Protein AF-A0A974P0Z9-F1 (afdb_monomer_lite)

Structure (mmCIF, N/CA/C/O backbone):
data_AF-A0A974P0Z9-F1
#
_entry.id   AF-A0A974P0Z9-F1
#
loop_
_atom_site.group_PDB
_atom_site.id
_atom_site.type_symbol
_atom_site.label_atom_id
_atom_site.label_alt_id
_atom_site.label_comp_id
_atom_site.label_asym_id
_atom_site.label_entity_id
_atom_site.label_seq_id
_atom_site.pdbx_PDB_ins_code
_atom_site.Cartn_x
_atom_site.Cartn_y
_atom_site.Cartn_z
_atom_site.occupancy
_atom_site.B_iso_or_equiv
_atom_site.auth_seq_id
_atom_site.auth_comp_id
_atom_site.auth_asym_id
_atom_site.auth_atom_id
_atom_site.pdbx_PDB_model_num
ATOM 1 N N . MET A 1 1 ? -7.869 10.455 -11.049 1.00 51.78 1 MET A N 1
ATOM 2 C CA . MET A 1 1 ? -6.532 11.086 -10.919 1.00 51.78 1 MET A CA 1
ATOM 3 C C . MET A 1 1 ? -5.382 10.098 -10.684 1.00 51.78 1 MET A C 1
ATOM 5 O O . MET A 1 1 ? -4.362 10.257 -11.336 1.00 51.78 1 MET A O 1
ATOM 9 N N . ALA A 1 2 ? -5.493 9.063 -9.838 1.00 65.62 2 ALA A N 1
ATOM 10 C CA . ALA A 1 2 ? -4.343 8.181 -9.544 1.00 65.62 2 ALA A CA 1
ATOM 11 C C . ALA A 1 2 ? -3.803 7.323 -10.700 1.00 65.62 2 ALA A C 1
ATOM 13 O O . ALA A 1 2 ? -2.698 6.801 -10.586 1.00 65.62 2 ALA A O 1
ATOM 14 N N . ALA A 1 3 ? -4.541 7.171 -11.804 1.00 70.94 3 ALA A N 1
ATOM 15 C CA . ALA A 1 3 ? -4.065 6.418 -12.964 1.00 70.94 3 ALA A CA 1
ATOM 16 C C . ALA A 1 3 ? -2.726 6.958 -13.496 1.00 70.94 3 ALA A C 1
ATOM 18 O O . ALA A 1 3 ? -1.862 6.169 -13.849 1.00 70.94 3 ALA A O 1
ATOM 19 N N . VAL A 1 4 ? -2.528 8.282 -13.467 1.00 79.38 4 VAL A N 1
ATOM 20 C CA . VAL A 1 4 ? -1.285 8.926 -13.921 1.00 79.38 4 VAL A CA 1
ATOM 21 C C . VAL A 1 4 ? -0.113 8.581 -12.998 1.00 79.38 4 VAL A C 1
ATOM 23 O O . VAL A 1 4 ? 0.960 8.231 -13.469 1.00 79.38 4 VAL A O 1
ATOM 26 N N . ILE A 1 5 ? -0.329 8.600 -11.678 1.00 79.69 5 ILE A N 1
ATOM 27 C CA . ILE A 1 5 ? 0.714 8.283 -10.687 1.00 79.69 5 ILE A CA 1
ATOM 28 C C . ILE A 1 5 ? 1.116 6.804 -10.780 1.00 79.69 5 ILE A C 1
ATOM 30 O O . ILE A 1 5 ? 2.294 6.475 -10.697 1.00 79.69 5 ILE A O 1
ATOM 34 N N . ARG A 1 6 ? 0.149 5.909 -11.014 1.00 77.00 6 ARG A N 1
ATOM 35 C CA . ARG A 1 6 ? 0.396 4.468 -11.202 1.00 77.00 6 ARG A CA 1
ATOM 36 C C . ARG A 1 6 ? 1.102 4.127 -12.518 1.00 77.00 6 ARG A C 1
ATOM 38 O O . ARG A 1 6 ? 1.593 3.014 -12.652 1.00 77.00 6 ARG A O 1
ATOM 45 N N . GLN A 1 7 ? 1.109 5.041 -13.488 1.00 79.56 7 GLN A N 1
ATOM 46 C CA . GLN A 1 7 ? 1.805 4.872 -14.768 1.00 79.56 7 GLN A CA 1
ATOM 47 C C . GLN A 1 7 ? 3.266 5.326 -14.712 1.00 79.56 7 GLN A C 1
ATOM 49 O O . GLN A 1 7 ? 4.000 5.115 -15.673 1.00 79.56 7 GLN A O 1
ATOM 54 N N . LEU A 1 8 ? 3.705 5.929 -13.602 1.00 84.06 8 LEU A N 1
ATOM 55 C CA . LEU A 1 8 ? 5.111 6.261 -13.414 1.00 84.06 8 LEU A CA 1
ATOM 56 C C . LEU A 1 8 ? 5.931 4.968 -13.334 1.00 84.06 8 LEU A C 1
ATOM 58 O O . LEU A 1 8 ? 5.593 4.041 -12.598 1.00 84.06 8 LEU A O 1
ATOM 62 N N . SER A 1 9 ? 7.014 4.905 -14.096 1.00 84.75 9 SER A N 1
ATOM 63 C CA . SER A 1 9 ? 7.939 3.774 -14.120 1.00 84.75 9 SER A CA 1
ATOM 64 C C . SER A 1 9 ? 9.354 4.258 -14.393 1.00 84.75 9 SER A C 1
ATOM 66 O O . SER A 1 9 ? 9.548 5.246 -15.103 1.00 84.75 9 SER A O 1
ATOM 68 N N . THR A 1 10 ? 10.337 3.541 -13.866 1.00 81.44 10 THR A N 1
ATOM 69 C CA . THR A 1 10 ? 11.756 3.723 -14.189 1.00 81.44 10 THR A CA 1
ATOM 70 C C . THR A 1 10 ? 12.243 2.547 -15.040 1.00 81.44 10 THR A C 1
ATOM 72 O O . THR A 1 10 ? 11.469 1.653 -15.384 1.00 81.44 10 THR A O 1
ATOM 75 N N . GLN A 1 11 ? 13.532 2.529 -15.389 1.00 85.38 11 GLN A N 1
ATOM 76 C CA . GLN A 1 11 ? 14.140 1.411 -16.125 1.00 85.38 11 GLN A CA 1
ATOM 77 C C . GLN A 1 11 ? 14.070 0.079 -15.353 1.00 85.38 11 GLN A C 1
ATOM 79 O O . GLN A 1 11 ? 14.152 -0.982 -15.964 1.00 85.38 11 GLN A O 1
ATOM 84 N N . ASP A 1 12 ? 13.837 0.140 -14.039 1.00 80.75 12 ASP A N 1
ATOM 85 C CA . ASP A 1 12 ? 13.809 -1.016 -13.140 1.00 80.75 12 ASP A CA 1
ATOM 86 C C . ASP A 1 12 ? 12.382 -1.504 -12.816 1.00 80.75 12 ASP A C 1
ATOM 88 O O . ASP A 1 12 ? 12.207 -2.461 -12.061 1.00 80.75 12 ASP A O 1
ATOM 92 N N . GLY A 1 13 ? 11.345 -0.870 -13.383 1.00 83.00 13 GLY A N 1
ATOM 93 C CA . GLY A 1 13 ? 9.954 -1.314 -13.267 1.00 83.00 13 GLY A CA 1
ATOM 94 C C . GLY A 1 13 ? 8.948 -0.213 -12.927 1.00 83.00 13 GLY A C 1
ATOM 95 O O . GLY A 1 13 ? 9.236 0.984 -12.963 1.00 83.00 13 GLY A O 1
ATOM 96 N N . SER A 1 14 ? 7.717 -0.629 -12.623 1.00 83.62 14 SER A N 1
ATOM 97 C CA . SER A 1 14 ? 6.616 0.277 -12.275 1.00 83.62 14 SER A CA 1
ATOM 98 C C . SER A 1 14 ? 6.756 0.835 -10.857 1.00 83.62 14 SER A C 1
ATOM 100 O O . SER A 1 14 ? 7.034 0.090 -9.916 1.00 83.62 14 SER A O 1
ATOM 102 N N . CYS A 1 15 ? 6.483 2.131 -10.683 1.00 86.81 15 CYS A N 1
ATOM 103 C CA . CYS A 1 15 ? 6.378 2.742 -9.364 1.00 86.81 15 CYS A CA 1
ATOM 104 C C . CYS A 1 15 ? 5.174 2.173 -8.608 1.00 86.81 15 CYS A C 1
ATOM 106 O O . CYS A 1 15 ? 4.067 2.060 -9.138 1.00 86.81 15 CYS A O 1
ATOM 108 N N . LEU A 1 16 ? 5.383 1.858 -7.332 1.00 89.19 16 LEU A N 1
ATOM 109 C CA . LEU A 1 16 ? 4.334 1.366 -6.452 1.00 89.19 16 LEU A CA 1
ATOM 110 C C . LEU A 1 16 ? 3.740 2.529 -5.658 1.00 89.19 16 LEU A C 1
ATOM 112 O O . LEU A 1 16 ? 4.441 3.208 -4.913 1.00 89.19 16 LEU A O 1
ATOM 116 N N . LEU A 1 17 ? 2.430 2.733 -5.792 1.00 89.75 17 LEU A N 1
ATOM 117 C CA . LEU A 1 17 ? 1.686 3.685 -4.968 1.00 89.75 17 LEU A CA 1
ATOM 118 C C . LEU A 1 17 ? 1.165 2.994 -3.704 1.00 89.75 17 LEU A C 1
ATOM 120 O O . LEU A 1 17 ? 0.312 2.104 -3.793 1.00 89.75 17 LEU A O 1
ATOM 124 N N . PHE A 1 18 ? 1.665 3.435 -2.550 1.00 90.56 18 PHE A N 1
ATOM 125 C CA . PHE A 1 18 ? 1.249 2.992 -1.223 1.00 90.56 18 PHE A CA 1
ATOM 126 C C . PHE A 1 18 ? 0.536 4.132 -0.499 1.00 90.56 18 PHE A C 1
ATOM 128 O O . PHE A 1 18 ? 1.094 5.219 -0.365 1.00 90.56 18 PHE A O 1
ATOM 135 N N . ASN A 1 19 ? -0.684 3.876 -0.032 1.00 91.94 19 ASN A N 1
ATOM 136 C CA . ASN A 1 19 ? -1.448 4.841 0.753 1.00 91.94 19 ASN A CA 1
ATOM 137 C C . ASN A 1 19 ? -1.567 4.356 2.198 1.00 91.94 19 ASN A C 1
ATOM 139 O O . ASN A 1 19 ? -1.928 3.201 2.441 1.00 91.94 19 ASN A O 1
ATOM 143 N N . ILE A 1 20 ? -1.300 5.268 3.132 1.00 90.56 20 ILE A N 1
ATOM 144 C CA . ILE A 1 20 ? -1.542 5.092 4.563 1.00 90.56 20 ILE A CA 1
ATOM 145 C C . ILE A 1 20 ? -2.670 6.036 4.942 1.00 90.56 20 ILE A C 1
ATOM 147 O O . ILE A 1 20 ? -2.554 7.248 4.766 1.00 90.56 20 ILE A O 1
ATOM 151 N N . HIS A 1 21 ? -3.750 5.472 5.456 1.00 90.19 21 HIS A N 1
ATOM 152 C CA . HIS A 1 21 ? -4.854 6.224 6.018 1.00 90.19 21 HIS A CA 1
ATOM 153 C C . HIS A 1 21 ? -4.776 6.146 7.543 1.00 90.19 21 HIS A C 1
ATOM 155 O O . HIS A 1 21 ? -4.765 5.055 8.107 1.00 90.19 21 HIS A O 1
ATOM 161 N N . VAL A 1 22 ? -4.688 7.299 8.204 1.00 88.38 22 VAL A N 1
ATOM 162 C CA . VAL A 1 22 ? -4.716 7.390 9.668 1.00 88.38 22 VAL A CA 1
ATOM 163 C C . VAL A 1 22 ? -6.090 7.903 10.063 1.00 88.38 22 VAL A C 1
ATOM 165 O O . VAL A 1 22 ? -6.443 9.030 9.714 1.00 88.38 22 VAL A O 1
ATOM 168 N N . SER A 1 23 ? -6.860 7.069 10.753 1.00 81.81 23 SER A N 1
ATOM 169 C CA . SER A 1 23 ? -8.216 7.378 11.194 1.00 81.81 23 SER A CA 1
ATOM 170 C C . SER A 1 23 ? -8.284 7.463 12.718 1.00 81.81 23 SER A C 1
ATOM 172 O O . SER A 1 23 ? -7.461 6.894 13.426 1.00 81.81 23 SER A O 1
ATOM 174 N N . THR A 1 24 ? -9.261 8.201 13.244 1.00 82.06 24 THR A N 1
ATOM 175 C CA . THR A 1 24 ? -9.561 8.203 14.688 1.00 82.06 24 THR A CA 1
ATOM 176 C C . THR A 1 24 ? -10.603 7.147 15.063 1.00 82.06 24 THR A C 1
ATOM 178 O O . THR A 1 24 ? -11.078 7.130 16.199 1.00 82.06 24 THR A O 1
ATOM 181 N N . GLU A 1 25 ? -11.018 6.310 14.109 1.00 76.00 25 GLU A N 1
ATOM 182 C CA . GLU A 1 25 ? -11.952 5.217 14.355 1.00 76.00 25 GLU A CA 1
ATOM 183 C C . GLU A 1 25 ? -11.286 4.124 15.191 1.00 76.00 25 GLU A C 1
ATOM 185 O O . GLU A 1 25 ? -10.138 3.751 14.970 1.00 76.00 25 GLU A O 1
ATOM 190 N N . GLN A 1 26 ? -12.019 3.605 16.175 1.00 68.31 26 GLN A N 1
ATOM 191 C CA . GLN A 1 26 ? -11.542 2.504 17.004 1.00 68.31 26 GLN A CA 1
ATOM 192 C C . GLN A 1 26 ? -11.774 1.178 16.277 1.00 68.31 26 GLN A C 1
ATOM 194 O O . GLN A 1 26 ? -12.909 0.849 15.931 1.00 68.31 26 GLN A O 1
ATOM 199 N N . GLY A 1 27 ? -10.714 0.399 16.078 1.00 74.62 27 GLY A N 1
ATOM 200 C CA . GLY A 1 27 ? -10.796 -0.916 15.454 1.00 74.62 27 GLY A CA 1
ATOM 201 C C . GLY A 1 27 ? -9.425 -1.512 15.162 1.00 74.62 27 GLY A C 1
ATOM 202 O O . GLY A 1 27 ? -8.392 -0.892 15.415 1.00 74.62 27 GLY A O 1
ATOM 203 N N . ASP A 1 28 ? -9.425 -2.730 14.628 1.00 81.25 28 ASP A N 1
ATOM 204 C CA . ASP A 1 28 ? -8.200 -3.365 14.152 1.00 81.25 28 ASP A CA 1
ATOM 205 C C . ASP A 1 28 ? -7.708 -2.679 12.874 1.00 81.25 28 ASP A C 1
ATOM 207 O O . ASP A 1 28 ? -8.485 -2.398 11.956 1.00 81.25 28 ASP A O 1
ATOM 211 N N . ALA A 1 2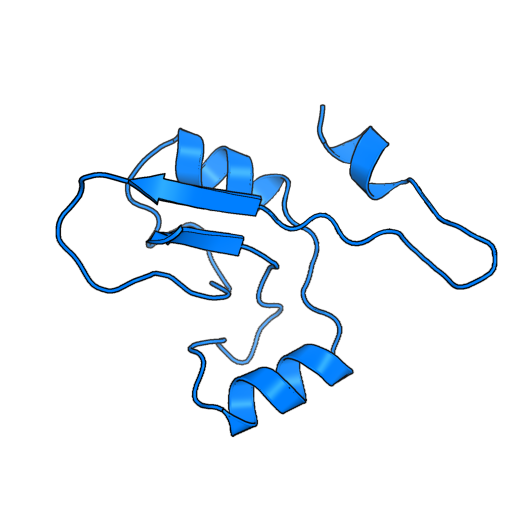9 ? -6.395 -2.469 12.789 1.00 85.19 29 ALA A N 1
ATOM 212 C CA . ALA A 1 29 ? -5.772 -1.915 11.597 1.00 85.19 29 ALA A CA 1
ATOM 213 C C . ALA A 1 29 ? -6.057 -2.800 10.369 1.00 85.19 29 ALA A C 1
ATOM 215 O O . ALA A 1 29 ? -5.825 -4.013 10.377 1.00 85.19 29 ALA A O 1
ATOM 216 N N . ILE A 1 30 ? -6.513 -2.188 9.275 1.00 8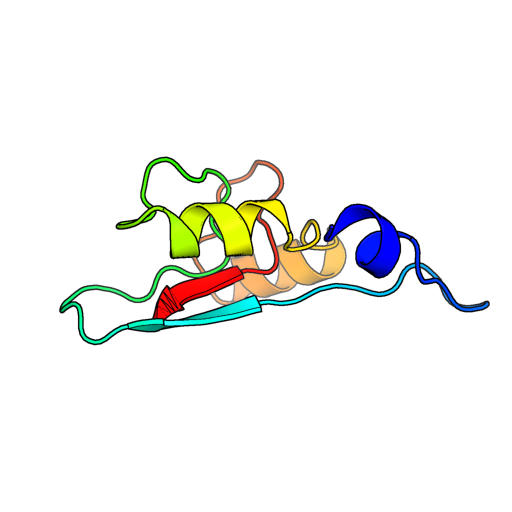7.5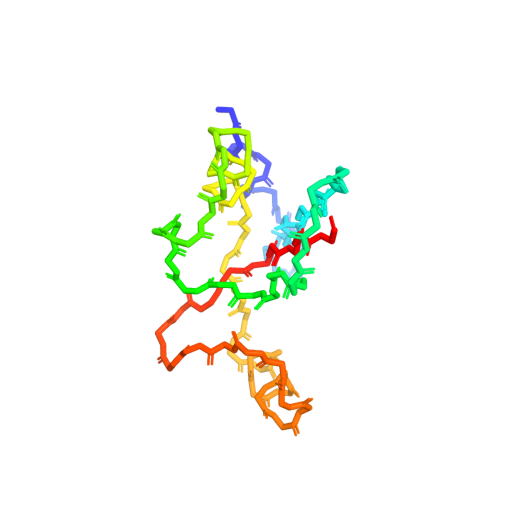0 30 ILE A N 1
ATOM 217 C CA . ILE A 1 30 ? -6.765 -2.889 8.014 1.00 87.50 30 ILE A CA 1
ATOM 218 C C . ILE A 1 30 ? -5.482 -2.861 7.195 1.00 87.50 30 ILE A C 1
ATOM 220 O O . ILE A 1 30 ? -5.082 -1.815 6.691 1.00 87.50 30 ILE A O 1
ATOM 224 N N . GLN A 1 31 ? -4.848 -4.017 7.020 1.00 88.38 31 GLN A N 1
ATOM 225 C CA . GLN A 1 31 ? -3.584 -4.131 6.296 1.00 88.38 31 GLN A CA 1
ATOM 226 C C . GLN A 1 31 ? -3.738 -5.006 5.058 1.00 88.38 31 GLN A C 1
ATOM 228 O O . GLN A 1 31 ? -4.201 -6.141 5.146 1.00 88.38 31 GLN A O 1
ATOM 233 N N . PHE A 1 32 ? -3.314 -4.475 3.912 1.00 88.56 32 PHE A N 1
ATOM 234 C CA . PHE A 1 32 ? -3.308 -5.159 2.618 1.00 88.56 32 PHE A CA 1
ATOM 235 C C . PHE A 1 32 ? -4.640 -5.834 2.241 1.00 88.56 32 PHE A C 1
ATOM 237 O O . PHE A 1 32 ? -4.656 -7.014 1.872 1.00 88.56 32 PHE A O 1
ATOM 244 N N . PRO A 1 33 ? -5.775 -5.111 2.309 1.00 88.38 33 PRO A N 1
ATOM 245 C CA . PRO A 1 33 ? -7.062 -5.700 1.984 1.00 88.38 33 PRO A CA 1
ATOM 246 C C . PRO A 1 33 ? -7.100 -6.151 0.517 1.00 88.38 33 PRO A C 1
ATOM 248 O O . PRO A 1 33 ? -6.516 -5.526 -0.371 1.00 88.38 33 PRO A O 1
ATOM 251 N N . SER A 1 34 ? -7.819 -7.240 0.253 1.00 87.06 34 SER A N 1
ATOM 252 C CA . SER A 1 34 ? -8.128 -7.709 -1.106 1.00 87.06 34 SER A CA 1
ATOM 253 C C . SER A 1 34 ? -9.408 -7.087 -1.670 1.00 87.06 34 SER A C 1
ATOM 255 O O . SER A 1 34 ? -9.667 -7.172 -2.868 1.00 87.06 34 SER A O 1
ATOM 257 N N . THR A 1 35 ? -10.228 -6.472 -0.814 1.00 86.88 35 THR A N 1
ATOM 258 C CA . THR A 1 35 ? -11.524 -5.887 -1.174 1.00 86.88 35 THR A CA 1
ATOM 259 C C . THR A 1 35 ? -11.775 -4.614 -0.383 1.00 86.88 35 THR A C 1
ATOM 261 O O . THR A 1 35 ? -11.474 -4.564 0.808 1.00 86.88 35 THR A O 1
ATOM 264 N N . GLU A 1 36 ? -12.451 -3.649 -0.993 1.00 88.25 36 GLU A N 1
ATOM 265 C CA . GLU A 1 36 ? -12.887 -2.419 -0.325 1.00 88.25 36 GLU A CA 1
ATOM 266 C C . GLU A 1 36 ? -14.106 -2.591 0.600 1.00 88.25 36 GLU A C 1
ATOM 268 O O . GLU A 1 36 ? -14.461 -1.670 1.328 1.00 88.25 36 GLU A O 1
ATOM 273 N N . ALA A 1 37 ? -14.735 -3.772 0.612 1.00 86.50 37 ALA A N 1
ATOM 274 C CA . ALA A 1 37 ? -15.976 -4.041 1.346 1.00 86.50 37 ALA A CA 1
ATOM 275 C C . ALA A 1 37 ? -15.869 -3.847 2.870 1.00 86.50 37 ALA A C 1
ATOM 277 O O . ALA A 1 37 ? -16.879 -3.619 3.528 1.00 86.50 37 ALA A O 1
ATOM 278 N N . ARG A 1 38 ? -14.657 -3.951 3.429 1.00 82.75 38 ARG A N 1
ATOM 279 C CA . ARG A 1 38 ? -14.386 -3.752 4.862 1.00 82.75 38 ARG A CA 1
ATOM 280 C C . ARG A 1 38 ? -13.837 -2.361 5.190 1.00 82.75 38 ARG A C 1
ATOM 282 O O . ARG A 1 38 ? -13.454 -2.134 6.328 1.00 82.75 38 ARG A O 1
ATOM 289 N N . LEU A 1 39 ? -13.754 -1.461 4.208 1.00 87.94 39 LEU A N 1
ATOM 290 C CA . LEU A 1 39 ? -13.260 -0.104 4.424 1.00 87.94 39 LEU A CA 1
ATOM 291 C C . LEU A 1 39 ? -14.383 0.785 4.980 1.00 87.94 39 LEU A C 1
ATOM 293 O O . LEU A 1 39 ? -15.496 0.751 4.434 1.00 87.94 39 LEU A O 1
ATOM 297 N N . PRO A 1 40 ? -14.097 1.574 6.029 1.00 86.06 40 PRO A N 1
ATOM 298 C CA . PRO A 1 40 ? -15.130 2.232 6.823 1.00 86.06 40 PRO A CA 1
ATOM 299 C C . PRO A 1 40 ? -15.785 3.414 6.113 1.00 86.06 40 PRO A C 1
ATOM 301 O O . PRO A 1 40 ? -16.992 3.610 6.232 1.00 86.06 40 PRO A O 1
ATOM 304 N N . ASP A 1 41 ? -15.024 4.156 5.309 1.00 87.19 41 ASP A N 1
ATOM 305 C CA . ASP A 1 41 ? -15.501 5.385 4.683 1.00 87.19 41 ASP A CA 1
ATOM 306 C C . ASP A 1 41 ? -15.130 5.493 3.191 1.00 87.19 41 ASP A C 1
ATOM 308 O O . ASP A 1 41 ? -14.416 4.668 2.610 1.00 87.19 41 ASP A O 1
ATOM 312 N N . SER A 1 42 ? -15.657 6.526 2.531 1.00 88.62 42 SER A N 1
ATOM 313 C CA . SER A 1 42 ? -15.426 6.786 1.107 1.00 88.62 42 SER A CA 1
ATOM 314 C C . SER A 1 42 ? -13.992 7.213 0.778 1.00 88.62 42 SER A C 1
ATOM 316 O O . SER A 1 42 ? -13.521 6.932 -0.324 1.00 88.62 42 SER A O 1
ATOM 318 N N . TYR A 1 43 ? -13.290 7.874 1.700 1.00 88.75 43 TYR A N 1
ATOM 319 C CA . TYR A 1 43 ? -11.893 8.272 1.522 1.00 88.75 43 TYR A CA 1
ATOM 320 C C . TYR A 1 43 ? -10.967 7.058 1.588 1.00 88.75 43 TYR A C 1
ATOM 322 O O . TYR A 1 43 ? -10.097 6.917 0.729 1.00 88.75 43 TYR A O 1
ATOM 330 N N . ALA A 1 44 ? -11.211 6.131 2.514 1.00 90.31 44 ALA A N 1
ATOM 331 C CA . ALA A 1 44 ? -10.537 4.844 2.595 1.00 90.31 44 ALA A CA 1
ATOM 332 C C . ALA A 1 44 ? -10.688 4.061 1.281 1.00 90.31 44 ALA A C 1
ATOM 334 O O . ALA A 1 44 ? -9.698 3.595 0.714 1.00 90.31 44 ALA A O 1
ATOM 335 N N . ARG A 1 45 ? -11.911 3.986 0.731 1.00 91.50 45 ARG A N 1
ATOM 336 C CA . ARG A 1 45 ? -12.175 3.340 -0.573 1.00 91.50 45 ARG A CA 1
ATOM 337 C C . ARG A 1 45 ? -11.473 4.048 -1.726 1.00 91.50 45 ARG A C 1
ATOM 339 O O . ARG A 1 45 ? -10.875 3.390 -2.579 1.00 91.50 45 ARG A O 1
ATOM 346 N N . LEU A 1 46 ? -11.479 5.381 -1.735 1.00 90.88 46 LEU A N 1
ATOM 347 C CA . LEU A 1 46 ? -10.758 6.163 -2.733 1.00 90.88 46 LEU A CA 1
ATOM 348 C C . LEU A 1 46 ? -9.257 5.854 -2.672 1.00 90.88 46 LEU A C 1
ATOM 350 O O . LEU A 1 46 ? -8.687 5.439 -3.678 1.00 90.88 46 LEU A O 1
ATOM 354 N N . LEU A 1 47 ? -8.627 5.971 -1.503 1.00 91.44 47 LEU A N 1
ATOM 355 C CA . LEU A 1 47 ? -7.205 5.681 -1.301 1.00 91.44 47 LEU A CA 1
ATOM 356 C C . LEU A 1 47 ? -6.856 4.235 -1.680 1.00 91.44 47 LEU A C 1
ATOM 358 O O . LEU A 1 47 ? -5.882 4.014 -2.400 1.00 91.44 47 LEU A O 1
ATOM 362 N N . PHE A 1 48 ? -7.682 3.261 -1.304 1.00 91.62 48 PHE A N 1
ATOM 363 C CA . PHE A 1 48 ? -7.531 1.864 -1.713 1.00 91.62 48 PHE A CA 1
ATOM 364 C C . PHE A 1 48 ? -7.606 1.671 -3.238 1.00 91.62 48 PHE A C 1
ATOM 366 O O . PHE A 1 48 ? -6.790 0.952 -3.830 1.00 91.62 48 PHE A O 1
ATOM 373 N N . SER A 1 49 ? -8.555 2.332 -3.908 1.00 90.88 49 SER A N 1
ATOM 374 C CA . SER A 1 49 ? -8.698 2.263 -5.369 1.00 90.88 49 SER A CA 1
ATOM 375 C C . SER A 1 49 ? -7.474 2.845 -6.091 1.00 90.88 49 SER A C 1
ATOM 377 O O . SER A 1 49 ? -7.076 2.356 -7.156 1.00 90.88 49 SER A O 1
ATOM 379 N N . MET A 1 50 ? -6.830 3.840 -5.474 1.00 91.19 50 MET A N 1
ATOM 380 C CA . MET A 1 50 ? -5.612 4.469 -5.969 1.00 91.19 50 MET A CA 1
ATOM 381 C C . MET A 1 50 ? -4.372 3.610 -5.695 1.00 91.19 50 MET A C 1
ATOM 383 O O . MET A 1 50 ? -3.490 3.553 -6.548 1.00 91.19 50 MET A O 1
ATOM 387 N N . SER A 1 51 ? -4.324 2.890 -4.573 1.00 91.88 51 SER A N 1
ATOM 388 C CA . SER A 1 51 ? -3.202 2.020 -4.208 1.00 91.88 51 SER A CA 1
ATOM 389 C C . SER A 1 51 ? -2.900 0.954 -5.262 1.00 91.88 51 SER A C 1
ATOM 391 O O . SER A 1 51 ? -3.792 0.392 -5.910 1.00 91.88 51 SER A O 1
ATOM 393 N N . SER A 1 52 ? -1.611 0.662 -5.422 1.00 91.38 52 SER A N 1
ATOM 394 C CA . SER A 1 52 ? -1.125 -0.363 -6.347 1.00 91.38 52 SER A CA 1
ATOM 395 C C . SER A 1 52 ? -1.421 -1.775 -5.843 1.00 91.38 52 SER A C 1
ATOM 397 O O . SER A 1 52 ? -1.695 -1.991 -4.662 1.00 91.38 52 SER A O 1
ATOM 399 N N . GLU A 1 53 ? -1.394 -2.748 -6.749 1.00 89.19 53 GLU A N 1
ATOM 400 C CA . GLU A 1 53 ? -1.472 -4.156 -6.359 1.00 89.19 53 GLU A CA 1
ATOM 401 C C . GLU A 1 53 ? -0.176 -4.568 -5.657 1.00 89.19 53 GLU A C 1
ATOM 403 O O . GLU A 1 53 ? 0.905 -4.088 -6.001 1.00 89.19 53 GLU A O 1
ATOM 408 N N . LEU A 1 54 ? -0.286 -5.432 -4.651 1.00 87.19 54 LEU A N 1
ATOM 409 C CA . LEU A 1 54 ? 0.863 -5.928 -3.910 1.00 87.19 54 LEU A CA 1
ATOM 410 C C . LEU A 1 54 ? 1.633 -6.927 -4.790 1.00 87.19 54 LEU A C 1
ATOM 412 O O . LEU A 1 54 ? 1.062 -7.946 -5.186 1.00 87.19 54 LEU A O 1
ATOM 416 N N . PRO A 1 55 ? 2.925 -6.692 -5.081 1.00 86.75 55 PRO A N 1
ATOM 417 C CA . PRO A 1 55 ? 3.704 -7.621 -5.889 1.00 86.75 55 PRO A CA 1
ATOM 418 C C . PRO A 1 55 ? 3.769 -9.011 -5.250 1.00 86.75 55 PRO A C 1
ATOM 420 O O . PRO A 1 55 ? 3.937 -9.138 -4.038 1.00 86.75 55 PRO A O 1
ATOM 423 N N . ASN A 1 56 ? 3.722 -10.066 -6.069 1.00 82.81 56 ASN A N 1
ATOM 424 C CA . ASN A 1 56 ? 3.661 -11.458 -5.598 1.00 82.81 56 ASN A CA 1
ATOM 425 C C . ASN A 1 56 ? 4.773 -11.840 -4.605 1.00 82.81 56 ASN A C 1
ATOM 427 O O . ASN A 1 56 ? 4.536 -12.613 -3.679 1.00 82.81 5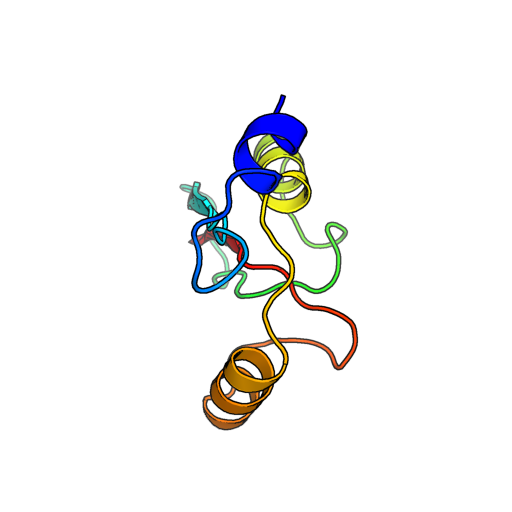6 ASN A O 1
ATOM 431 N N . HIS A 1 57 ? 5.989 -11.317 -4.785 1.00 81.94 57 HIS A N 1
ATOM 432 C CA . HIS A 1 57 ? 7.107 -11.592 -3.880 1.00 81.94 57 HIS A CA 1
ATOM 433 C C . HIS A 1 57 ? 6.910 -10.931 -2.503 1.00 81.94 57 HIS A C 1
ATOM 435 O O . HIS A 1 57 ? 7.185 -11.559 -1.483 1.00 81.94 57 HIS A O 1
ATOM 441 N N . VAL A 1 58 ? 6.354 -9.714 -2.461 1.00 81.56 58 VAL A N 1
ATOM 442 C CA . VAL A 1 58 ? 6.000 -9.018 -1.213 1.00 81.56 58 VAL A CA 1
ATOM 443 C C . VAL A 1 58 ? 4.783 -9.666 -0.562 1.00 81.56 58 VAL A C 1
ATOM 445 O O . VAL A 1 58 ? 4.765 -9.842 0.650 1.00 81.56 58 VAL A O 1
ATOM 448 N N . ALA A 1 59 ? 3.791 -10.088 -1.350 1.00 80.06 59 ALA A N 1
ATOM 449 C CA . ALA A 1 59 ? 2.609 -10.784 -0.848 1.00 80.06 59 ALA A CA 1
ATOM 450 C C . ALA A 1 59 ? 2.974 -12.091 -0.126 1.00 80.06 59 ALA A C 1
ATOM 452 O O . ALA A 1 59 ? 2.425 -12.378 0.936 1.00 80.06 59 ALA A O 1
ATOM 453 N N . LYS A 1 60 ? 3.946 -12.849 -0.653 1.00 79.31 60 LYS A N 1
ATOM 454 C CA . LYS A 1 60 ? 4.490 -14.041 0.019 1.00 79.31 60 LYS A CA 1
ATOM 455 C C . LYS A 1 60 ? 5.136 -13.696 1.364 1.00 79.31 60 LYS A C 1
ATOM 457 O O . LYS A 1 60 ? 4.858 -14.371 2.348 1.00 79.31 60 LYS A O 1
ATOM 462 N N . LEU A 1 61 ? 5.941 -12.633 1.417 1.00 81.19 61 LEU A N 1
ATOM 463 C CA . LEU A 1 61 ? 6.576 -12.172 2.657 1.00 81.19 61 LEU A CA 1
ATOM 464 C C . LEU A 1 61 ? 5.547 -11.664 3.683 1.00 81.19 61 LEU A C 1
ATOM 466 O O . LEU A 1 61 ? 5.678 -11.914 4.877 1.00 81.19 61 LEU A O 1
ATOM 470 N N . ALA A 1 62 ? 4.510 -10.962 3.226 1.00 75.75 62 ALA A N 1
ATOM 471 C CA . ALA A 1 62 ? 3.435 -10.467 4.079 1.00 75.75 62 ALA A CA 1
ATOM 472 C C . ALA A 1 62 ? 2.607 -11.617 4.675 1.00 75.75 62 ALA A C 1
ATOM 474 O O . ALA A 1 62 ? 2.302 -11.596 5.867 1.00 75.75 62 ALA A O 1
ATOM 475 N N . ALA A 1 63 ? 2.311 -12.643 3.870 1.00 74.31 63 ALA A N 1
ATOM 476 C CA . ALA A 1 63 ? 1.628 -13.850 4.326 1.00 74.31 63 ALA A CA 1
ATOM 477 C C . ALA A 1 63 ? 2.443 -14.608 5.387 1.00 74.31 63 ALA A C 1
ATOM 479 O O . ALA A 1 63 ? 1.878 -15.037 6.393 1.00 74.31 63 ALA A O 1
ATOM 480 N N . ASP A 1 64 ? 3.761 -14.716 5.200 1.00 74.06 64 ASP A N 1
ATOM 481 C CA . ASP A 1 64 ? 4.676 -15.323 6.177 1.00 74.06 64 ASP A CA 1
ATOM 482 C C . ASP A 1 64 ? 4.663 -14.563 7.5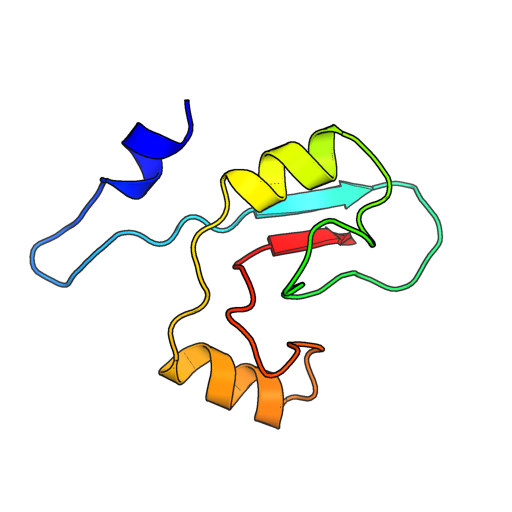17 1.00 74.06 64 ASP A C 1
ATOM 484 O O . ASP A 1 64 ? 4.597 -15.152 8.595 1.00 74.06 64 ASP A O 1
ATOM 488 N N . LYS A 1 65 ? 4.577 -13.229 7.454 1.00 75.44 65 LYS A N 1
ATOM 489 C CA . LYS A 1 65 ? 4.430 -12.355 8.629 1.00 75.44 65 LYS A CA 1
ATOM 490 C C . LYS A 1 65 ? 3.010 -12.293 9.211 1.00 75.44 65 LYS A C 1
AT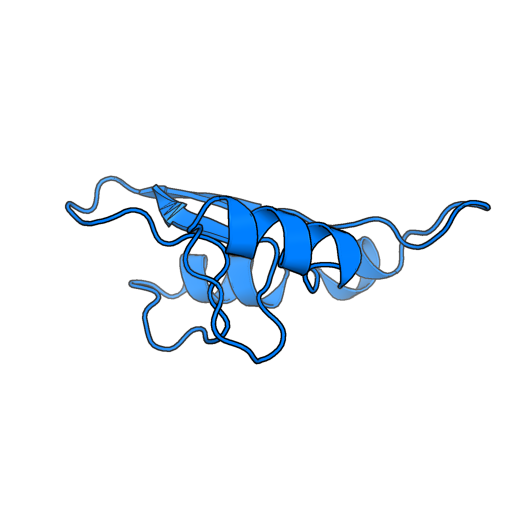OM 492 O O . LYS A 1 65 ? 2.773 -11.482 10.103 1.00 75.44 65 LYS A O 1
ATOM 497 N N . ARG A 1 66 ? 2.070 -13.126 8.739 1.00 67.25 66 ARG A N 1
ATOM 498 C CA . ARG A 1 66 ? 0.644 -13.121 9.137 1.00 67.25 66 ARG A CA 1
ATOM 499 C C . ARG A 1 66 ? -0.061 -11.770 8.948 1.00 67.25 66 ARG A C 1
ATOM 501 O O . ARG A 1 66 ? -1.070 -11.506 9.596 1.00 67.25 66 ARG A O 1
ATOM 508 N N . LEU A 1 67 ? 0.426 -10.932 8.036 1.00 66.19 67 LEU A N 1
ATOM 509 C CA . LEU A 1 67 ? -0.283 -9.723 7.624 1.00 66.19 67 LEU A CA 1
ATOM 510 C C . LEU A 1 67 ? -1.461 -10.172 6.746 1.00 66.19 67 LEU A C 1
ATOM 512 O O . LEU A 1 67 ? -1.293 -10.979 5.829 1.00 66.19 67 LEU A O 1
ATOM 516 N N . SER A 1 68 ? -2.670 -9.727 7.079 1.00 59.09 68 SER A N 1
ATOM 517 C CA . SER A 1 68 ? -3.942 -10.260 6.578 1.00 59.09 68 SER A CA 1
ATOM 518 C C . SER A 1 68 ? -4.201 -9.956 5.093 1.00 59.09 68 SER A C 1
ATOM 520 O O . SER A 1 68 ? -5.042 -9.133 4.757 1.00 59.09 68 SER A O 1
ATOM 522 N N . GLY A 1 69 ? -3.514 -10.647 4.183 1.00 55.09 69 GLY A N 1
ATOM 523 C CA . GLY A 1 69 ? -3.783 -10.619 2.745 1.00 55.09 69 GLY A CA 1
ATOM 524 C C . GLY A 1 69 ? -4.506 -11.889 2.302 1.00 55.09 69 GLY A C 1
ATOM 525 O O . GLY A 1 69 ? -3.916 -12.968 2.266 1.00 55.09 69 GLY A O 1
ATOM 526 N N . GLY A 1 70 ? -5.791 -11.790 1.950 1.00 55.09 70 GLY A N 1
ATOM 527 C CA . GLY A 1 70 ? -6.501 -12.895 1.300 1.00 55.09 70 GLY A CA 1
ATOM 528 C C . GLY A 1 70 ? -5.779 -13.340 0.018 1.00 55.09 70 GLY A C 1
ATOM 529 O O . GLY A 1 70 ? -5.132 -12.536 -0.646 1.00 55.09 70 GLY A O 1
ATOM 530 N N . ARG A 1 71 ? -5.916 -14.615 -0.373 1.00 58.56 71 ARG A N 1
ATOM 531 C CA . ARG A 1 71 ? -5.233 -15.247 -1.532 1.00 58.56 71 ARG A CA 1
ATOM 532 C C . ARG A 1 71 ? -5.536 -14.617 -2.914 1.00 58.56 71 ARG A C 1
ATOM 534 O O . ARG A 1 71 ? -5.152 -15.188 -3.929 1.00 58.56 71 ARG A O 1
ATOM 541 N N . ARG A 1 72 ? -6.236 -13.479 -2.984 1.00 63.44 72 ARG A N 1
ATOM 542 C CA . ARG A 1 72 ? -6.568 -12.743 -4.215 1.00 63.44 72 ARG A CA 1
ATOM 543 C C . ARG A 1 72 ? -6.053 -11.306 -4.119 1.00 63.44 72 ARG A C 1
ATOM 545 O O . ARG A 1 72 ? -6.546 -10.574 -3.271 1.00 63.44 72 ARG A O 1
ATOM 552 N N . ASN A 1 73 ? -5.091 -10.947 -4.979 1.00 77.00 73 ASN A N 1
ATOM 553 C CA . ASN A 1 73 ? -4.542 -9.600 -5.231 1.00 77.00 73 ASN A CA 1
ATOM 554 C C . ASN A 1 73 ? -4.775 -8.561 -4.113 1.00 77.00 73 ASN A C 1
ATOM 556 O O . ASN A 1 73 ? -5.582 -7.641 -4.276 1.00 77.00 73 ASN A O 1
ATOM 560 N N . PRO A 1 74 ? -4.078 -8.688 -2.971 1.00 87.38 74 PRO A N 1
ATOM 561 C CA . PRO A 1 74 ? -4.090 -7.643 -1.959 1.00 87.38 74 PRO A CA 1
ATOM 562 C C . PRO A 1 74 ? -3.499 -6.344 -2.521 1.00 87.38 74 PRO A C 1
ATOM 564 O O . PRO A 1 74 ? -2.633 -6.370 -3.398 1.00 87.38 74 PRO A O 1
ATOM 567 N N . ARG A 1 75 ? -3.960 -5.194 -2.024 1.00 89.69 75 ARG A N 1
ATOM 568 C CA . ARG A 1 75 ? -3.440 -3.880 -2.434 1.00 89.69 75 ARG A CA 1
ATOM 569 C C . ARG A 1 75 ? -2.533 -3.259 -1.387 1.00 89.69 75 ARG A C 1
ATOM 571 O O . ARG A 1 75 ? -2.668 -3.517 -0.199 1.00 89.69 75 ARG A O 1
ATOM 578 N N . LEU A 1 76 ? -1.644 -2.387 -1.845 1.00 90.00 76 LEU A N 1
ATOM 579 C CA . LEU A 1 76 ? -0.717 -1.567 -1.066 1.00 90.00 76 LEU A CA 1
ATOM 580 C C . LEU A 1 76 ? -1.455 -0.439 -0.312 1.00 90.00 76 LEU A C 1
ATOM 582 O O . LEU A 1 76 ? -1.296 0.748 -0.600 1.00 90.00 76 LEU A O 1
ATOM 586 N N . TYR A 1 77 ? -2.321 -0.825 0.623 1.00 90.88 77 TYR A N 1
ATOM 587 C CA . TYR A 1 77 ? -3.122 0.068 1.457 1.00 90.88 77 TYR A CA 1
ATOM 588 C C . TYR A 1 77 ? -3.078 -0.392 2.912 1.00 90.88 77 TYR A C 1
ATOM 590 O O . TYR A 1 77 ? -3.195 -1.590 3.193 1.00 90.88 77 TYR A O 1
ATOM 598 N N . VAL A 1 78 ? -2.938 0.570 3.819 1.00 89.62 78 VAL A N 1
ATOM 599 C CA . VAL A 1 78 ? -3.049 0.357 5.261 1.00 89.62 78 VAL A CA 1
ATOM 600 C C . VAL A 1 78 ? -3.948 1.428 5.858 1.00 89.62 78 VAL A C 1
ATOM 602 O O . VAL A 1 78 ? -3.799 2.607 5.536 1.00 89.62 78 VAL A O 1
ATOM 605 N N . GLN A 1 79 ? -4.840 1.007 6.748 1.00 88.25 79 GLN A N 1
ATOM 606 C CA . GLN A 1 79 ? -5.584 1.884 7.634 1.00 88.25 79 GLN A CA 1
ATOM 607 C C . GLN A 1 79 ? -5.241 1.576 9.084 1.00 88.25 79 GLN A C 1
ATOM 609 O O . GLN A 1 79 ? -5.234 0.405 9.468 1.00 88.25 79 GLN A O 1
ATOM 614 N N . CYS A 1 80 ? -4.963 2.627 9.849 1.00 84.25 80 CYS A N 1
ATOM 615 C CA . CYS A 1 80 ? -4.668 2.566 11.271 1.00 84.25 80 CYS A CA 1
ATOM 616 C C . CYS A 1 80 ? -5.628 3.445 12.075 1.00 84.25 80 CYS A C 1
ATOM 618 O O . CYS A 1 80 ? -6.216 4.388 11.482 1.00 84.25 80 CYS A O 1
#

Sequence (80 aa):
MAAVIRQLSTQDGSCLLFNIHVSTEQGDAIQFPSTEARLPDSYARLLFSMSSELPNHVAKLAADKRLSGGRRNPRLYVQC

pLDDT: mean 82.11, std 9.59, range [51.78, 91.94]

Foldseek 3Di:
DLVVVQQDADPVGTDFDADEAEDPDDDDKQFQELDCPPPDDPVLVVSQVSGDWDDPVVVVVCVVVVNDHDPHTGTRYIYD

Radius of gyration: 12.85 Å; chains: 1; bounding box: 30×26×33 Å

Organism: NCBI:txid2803784

Secondary structure (DSSP, 8-state):
-HHHHHT-EETTEEPP--EEE-----S--EES-S-GGG--SHHHHHHHHHSPBPPHHHHHHHHHTT----SS--BSEEE-